Protein AF-A0A9P6IPK2-F1 (afdb_monomer)

pLDDT: mean 82.46, std 15.45, range [42.5, 98.56]

Secondary structure (DSSP, 8-state):
--SS--------PPPHHHHHS----GGG-SGGGHHHHHHHHTT-EETTEEHHHHHHTS-GGG--------EE-S--EETTEE--GGGTEE---STTHHHHHHHHHHH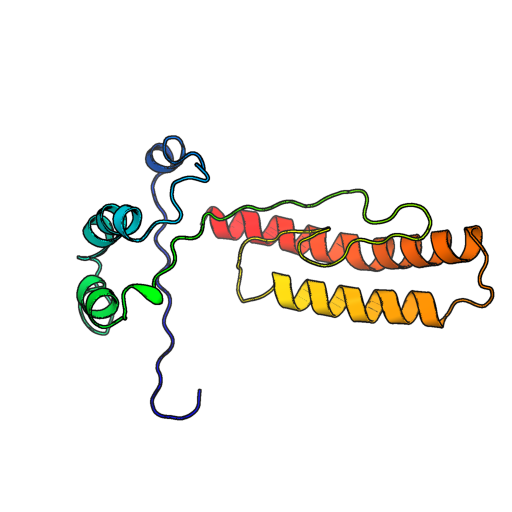HHHHHHHT-SS--HHHHHHHHHHHHHHHHHHHHHHHHHHHHHTT-

Organism: Mortierella alpina (NCBI:txid64518)

Radius of gyration: 20.66 Å; Cα contacts (8 Å, |Δi|>4): 119; chains: 1; bounding box: 38×42×55 Å

Structure (mmCIF, N/CA/C/O backbone):
data_AF-A0A9P6IPK2-F1
#
_entry.id   AF-A0A9P6IPK2-F1
#
loop_
_atom_site.group_PDB
_atom_site.id
_atom_site.type_symbol
_atom_site.label_atom_id
_atom_site.label_alt_id
_atom_s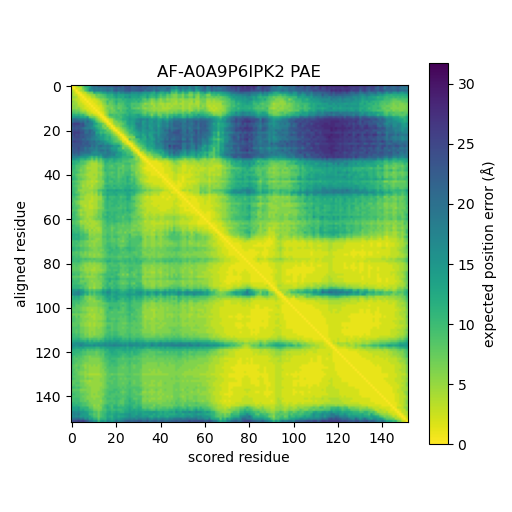ite.label_comp_id
_atom_site.label_asym_id
_atom_site.label_entity_id
_atom_site.label_seq_id
_atom_site.pdbx_PDB_ins_code
_atom_site.Cartn_x
_atom_site.Cartn_y
_atom_site.Cartn_z
_atom_site.occupancy
_atom_site.B_iso_or_equiv
_atom_site.auth_seq_id
_atom_site.auth_comp_id
_atom_site.auth_asym_id
_atom_site.auth_atom_id
_atom_site.pdbx_PDB_model_num
ATOM 1 N N . MET A 1 1 ? 8.069 -19.909 -12.169 1.00 50.75 1 MET A N 1
ATOM 2 C CA . MET A 1 1 ? 7.408 -19.544 -13.444 1.00 50.75 1 MET A CA 1
ATOM 3 C C . MET A 1 1 ? 7.151 -20.801 -14.272 1.00 50.75 1 MET A C 1
ATOM 5 O O . MET A 1 1 ? 8.099 -21.323 -14.843 1.00 50.75 1 MET A O 1
ATOM 9 N N . PRO A 1 2 ? 5.926 -21.349 -14.327 1.00 59.31 2 PRO A N 1
ATOM 10 C CA . PRO A 1 2 ? 5.650 -22.487 -15.200 1.00 59.31 2 PRO A CA 1
ATOM 11 C C . PRO A 1 2 ? 5.438 -22.026 -16.656 1.00 59.31 2 PRO A C 1
ATOM 13 O O . PRO A 1 2 ? 4.850 -20.960 -16.881 1.00 59.31 2 PRO A O 1
ATOM 16 N N . ARG A 1 3 ? 5.841 -22.881 -17.615 1.00 59.31 3 ARG A N 1
ATOM 17 C CA . ARG A 1 3 ? 5.589 -22.800 -19.077 1.00 59.31 3 ARG A CA 1
ATOM 18 C C . ARG A 1 3 ? 6.438 -21.802 -19.886 1.00 59.31 3 ARG A C 1
ATOM 20 O O . ARG A 1 3 ? 5.875 -20.943 -20.548 1.00 59.31 3 ARG A O 1
ATOM 27 N N . ASN A 1 4 ? 7.768 -21.934 -19.876 1.00 75.06 4 ASN A N 1
ATOM 28 C CA . ASN A 1 4 ? 8.665 -21.215 -20.805 1.00 75.06 4 ASN A CA 1
ATOM 29 C C . ASN A 1 4 ? 8.480 -19.677 -20.822 1.00 75.06 4 ASN A C 1
ATOM 31 O O . ASN A 1 4 ? 8.552 -19.041 -21.869 1.00 75.06 4 ASN A O 1
ATOM 35 N N . ARG A 1 5 ? 8.177 -19.081 -19.660 1.00 68.19 5 ARG A N 1
ATOM 36 C CA . ARG A 1 5 ? 7.961 -17.636 -19.496 1.00 68.19 5 ARG A CA 1
ATOM 37 C C . ARG A 1 5 ? 9.135 -17.008 -18.761 1.00 68.19 5 ARG A C 1
ATOM 39 O O . ARG A 1 5 ? 9.503 -17.480 -17.686 1.00 68.19 5 ARG A O 1
ATOM 46 N N . ILE A 1 6 ? 9.660 -15.926 -19.323 1.00 67.56 6 ILE A N 1
ATOM 47 C CA . ILE A 1 6 ? 10.709 -15.094 -18.734 1.00 67.56 6 ILE A CA 1
ATOM 48 C C . ILE A 1 6 ? 10.037 -13.826 -18.201 1.00 67.56 6 ILE A C 1
ATOM 50 O O . ILE A 1 6 ? 9.261 -13.198 -18.916 1.00 67.56 6 ILE A O 1
ATOM 54 N N . CYS A 1 7 ? 10.309 -13.475 -16.945 1.00 71.31 7 CYS A N 1
ATOM 55 C CA . CYS A 1 7 ? 9.981 -12.162 -16.392 1.00 71.31 7 CYS A CA 1
ATOM 56 C C . CYS A 1 7 ? 11.272 -11.345 -16.348 1.00 71.31 7 CYS A C 1
ATOM 58 O O . CYS A 1 7 ? 12.317 -11.877 -15.970 1.00 71.31 7 CYS A O 1
ATOM 60 N N . TRP A 1 8 ? 11.206 -10.086 -16.754 1.00 74.50 8 TRP A N 1
ATOM 61 C CA . TRP A 1 8 ? 12.342 -9.176 -16.773 1.00 74.50 8 TRP A CA 1
ATOM 62 C C . TRP A 1 8 ? 11.871 -7.785 -16.346 1.00 74.50 8 TRP A C 1
ATOM 64 O O . TRP A 1 8 ? 10.697 -7.449 -16.485 1.00 74.50 8 TRP A O 1
ATOM 74 N N . SER A 1 9 ? 12.789 -6.992 -15.803 1.00 78.25 9 SER A N 1
ATOM 75 C CA . SER A 1 9 ? 12.553 -5.602 -15.416 1.00 78.25 9 SER A CA 1
ATOM 76 C C . SER A 1 9 ? 13.768 -4.773 -15.802 1.00 78.25 9 SER A C 1
ATOM 78 O O . SER A 1 9 ? 14.900 -5.204 -15.572 1.00 78.25 9 SER A O 1
ATOM 80 N N . VAL A 1 10 ? 13.538 -3.587 -16.353 1.00 76.06 10 VAL A N 1
ATOM 81 C CA . VAL A 1 10 ? 14.575 -2.588 -16.619 1.00 76.06 10 VAL A CA 1
ATOM 82 C C . VAL A 1 10 ? 14.266 -1.381 -15.740 1.00 76.06 10 VAL A C 1
ATOM 84 O O . VAL A 1 10 ? 13.145 -0.885 -15.767 1.00 76.06 10 VAL A O 1
ATOM 87 N N . ASN A 1 11 ? 15.248 -0.935 -14.959 1.00 76.50 11 ASN A N 1
ATOM 88 C CA . ASN A 1 11 ? 15.159 0.290 -14.169 1.00 76.50 11 ASN A CA 1
ATOM 89 C C . ASN A 1 11 ? 16.134 1.298 -14.779 1.00 76.50 11 ASN A C 1
ATOM 91 O O . ASN A 1 11 ? 17.320 0.992 -14.912 1.00 76.50 11 ASN A O 1
ATOM 95 N N . ILE A 1 12 ? 15.628 2.461 -15.183 1.00 73.44 12 ILE A N 1
ATOM 96 C CA . ILE A 1 12 ? 16.422 3.559 -15.742 1.00 73.44 12 ILE A CA 1
ATOM 97 C C . ILE A 1 12 ? 16.194 4.761 -14.838 1.00 73.44 12 ILE A C 1
ATOM 99 O O . ILE A 1 12 ? 15.053 5.168 -14.635 1.00 73.44 12 ILE 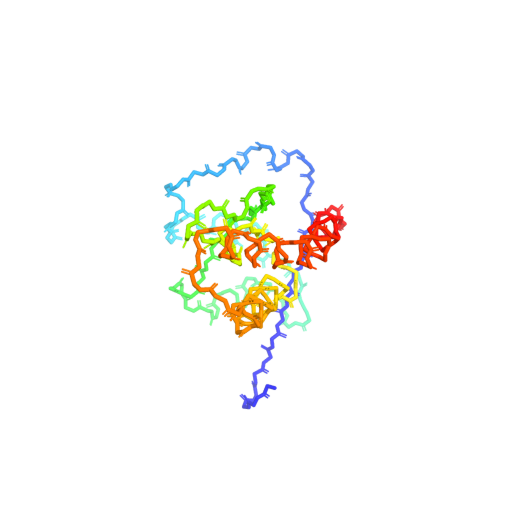A O 1
ATOM 103 N N . GLN A 1 13 ? 17.273 5.313 -14.291 1.00 70.25 13 GLN A N 1
ATOM 104 C CA . GLN A 1 13 ? 17.206 6.558 -13.544 1.00 70.25 13 GLN A CA 1
ATOM 105 C C . GLN A 1 13 ? 17.312 7.726 -14.528 1.00 70.25 13 GLN A C 1
ATOM 107 O O . GLN A 1 13 ? 18.319 7.863 -15.222 1.00 70.25 13 GLN A O 1
ATOM 112 N N . LEU A 1 14 ? 16.259 8.537 -14.604 1.00 64.50 14 LEU A N 1
ATOM 113 C CA . LEU A 1 14 ? 16.257 9.777 -15.380 1.00 64.50 14 LEU A CA 1
ATOM 114 C C . LEU A 1 14 ? 16.918 10.901 -14.567 1.00 64.50 14 LEU A C 1
ATOM 116 O O . LEU A 1 14 ? 16.953 10.860 -13.334 1.00 64.50 14 LEU A O 1
ATOM 120 N N . ASP A 1 15 ? 17.472 11.901 -15.245 1.00 62.56 15 ASP A N 1
ATOM 121 C CA . ASP A 1 15 ? 18.086 13.058 -14.599 1.00 62.56 15 ASP A CA 1
ATOM 122 C C . ASP A 1 15 ? 17.032 13.994 -13.977 1.00 62.56 15 ASP A C 1
ATOM 124 O O . ASP A 1 15 ? 15.897 14.113 -14.435 1.00 62.56 15 ASP A O 1
ATOM 128 N N . ALA A 1 16 ? 17.411 14.687 -12.897 1.00 55.34 16 ALA A N 1
ATOM 129 C CA . ALA A 1 16 ? 16.473 15.445 -12.062 1.00 55.34 16 ALA A CA 1
ATOM 130 C C . ALA A 1 16 ? 15.675 16.522 -12.826 1.00 55.34 16 ALA A C 1
ATOM 132 O O . ALA A 1 16 ? 14.523 16.782 -12.485 1.00 55.34 16 ALA A O 1
ATOM 133 N N . LYS A 1 17 ? 16.259 17.110 -13.881 1.00 52.75 17 LYS A N 1
ATOM 134 C CA . LYS A 1 17 ? 15.606 18.130 -14.718 1.00 52.75 17 LYS A CA 1
ATOM 135 C C . LYS A 1 17 ? 14.427 17.590 -15.522 1.00 52.75 17 LYS A C 1
ATOM 137 O O . LYS A 1 17 ? 13.476 18.326 -15.739 1.00 52.75 17 LYS A O 1
ATOM 142 N N . THR A 1 18 ? 14.473 16.327 -15.931 1.00 52.78 18 THR A N 1
ATOM 143 C CA . THR A 1 18 ? 13.418 15.711 -16.749 1.00 52.78 18 THR A CA 1
ATOM 144 C C . THR A 1 18 ? 12.196 15.343 -15.899 1.00 52.78 18 THR A C 1
ATOM 146 O O . THR A 1 18 ? 11.087 15.263 -16.411 1.00 52.78 18 THR A O 1
ATOM 149 N N . SER A 1 19 ? 12.367 15.203 -14.576 1.00 50.59 19 SER A N 1
ATOM 150 C CA . SER A 1 19 ? 11.286 14.839 -13.645 1.00 50.59 19 SER A CA 1
ATOM 151 C C . SER A 1 19 ? 10.368 15.991 -13.212 1.00 50.59 19 SER A C 1
ATOM 153 O O . SER A 1 19 ? 9.245 15.731 -12.790 1.00 50.59 19 SER A O 1
ATOM 155 N N . GLU A 1 20 ? 10.814 17.253 -13.297 1.00 48.12 20 GLU A N 1
ATOM 156 C CA . GLU A 1 20 ? 10.020 18.411 -12.841 1.00 48.12 20 GLU A CA 1
ATOM 157 C C . GLU A 1 20 ? 8.898 18.792 -13.823 1.00 48.12 20 GLU A C 1
ATOM 159 O O . GLU A 1 20 ? 7.859 19.296 -13.393 1.00 48.12 20 GLU A O 1
ATOM 164 N N . ASP A 1 21 ? 9.074 18.505 -15.117 1.00 48.34 21 ASP A N 1
ATOM 165 C CA . ASP A 1 21 ? 8.116 18.866 -16.171 1.00 48.34 21 ASP A CA 1
ATOM 166 C C . ASP A 1 21 ? 7.025 17.796 -16.406 1.00 48.34 21 ASP A C 1
ATOM 168 O O . ASP A 1 21 ? 5.975 18.097 -16.978 1.00 48.34 21 ASP A O 1
ATOM 172 N N . GLU A 1 22 ? 7.208 16.564 -15.913 1.00 54.44 22 GLU A N 1
ATOM 173 C CA . GLU A 1 22 ? 6.229 15.465 -16.013 1.00 54.44 22 GLU A CA 1
ATOM 174 C C . GLU A 1 22 ? 5.246 15.445 -14.825 1.00 54.44 22 GLU A C 1
ATOM 176 O O . GLU A 1 22 ? 5.067 14.442 -14.130 1.00 54.44 22 GLU A O 1
ATOM 181 N N . ALA A 1 23 ? 4.596 16.578 -14.553 1.00 52.25 23 ALA A N 1
ATOM 182 C CA . ALA A 1 23 ? 3.546 16.634 -13.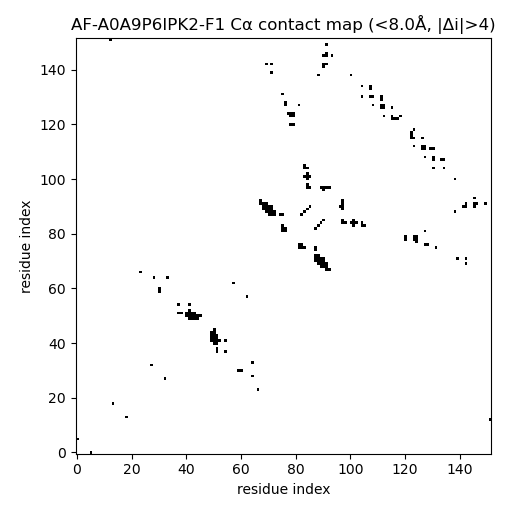539 1.00 52.25 23 ALA A CA 1
ATOM 183 C C . ALA A 1 23 ? 2.340 15.771 -13.956 1.00 52.25 23 ALA A C 1
ATOM 185 O O . ALA A 1 23 ? 1.824 15.908 -15.062 1.00 52.25 23 ALA A O 1
ATOM 186 N N . PHE A 1 24 ? 1.853 14.922 -13.046 1.00 48.47 24 PHE A N 1
ATOM 187 C CA . PHE A 1 24 ? 0.707 14.033 -13.259 1.00 48.47 24 PHE A CA 1
ATOM 188 C C . PHE A 1 24 ? -0.525 14.777 -13.807 1.00 48.47 24 PHE A C 1
ATOM 190 O O . PHE A 1 24 ? -1.078 15.669 -13.152 1.00 48.47 24 PHE A O 1
ATOM 197 N N . ARG A 1 25 ? -1.009 14.371 -14.989 1.00 54.75 25 ARG A N 1
ATOM 198 C CA . ARG A 1 25 ? -2.280 14.840 -15.564 1.00 54.75 25 ARG A CA 1
ATOM 199 C C . ARG A 1 25 ? -3.193 13.642 -15.800 1.00 54.75 25 ARG A C 1
ATOM 201 O O . ARG A 1 25 ? -2.896 12.771 -16.609 1.00 54.75 25 ARG A O 1
ATOM 208 N N . ASN A 1 26 ? -4.354 13.628 -15.139 1.00 49.06 26 ASN A N 1
ATOM 209 C CA . ASN A 1 26 ? -5.373 12.567 -15.252 1.00 49.06 26 ASN A CA 1
ATOM 210 C C . ASN A 1 26 ? -5.784 12.222 -16.702 1.00 49.06 26 ASN A C 1
ATOM 212 O O . ASN A 1 26 ? -6.330 11.151 -16.942 1.00 49.06 26 ASN A O 1
ATOM 216 N N . SER A 1 27 ? -5.538 13.112 -17.666 1.00 50.44 27 SER A N 1
ATOM 217 C CA . SER A 1 27 ? -5.821 12.920 -19.091 1.00 50.44 27 SER A CA 1
ATOM 218 C C . SER A 1 27 ? -4.847 11.989 -19.831 1.00 50.44 27 SER A C 1
ATOM 220 O O . SER A 1 27 ? -5.090 11.701 -20.995 1.00 50.44 27 SER A O 1
ATOM 222 N N . GLU A 1 28 ? -3.762 11.525 -19.204 1.00 52.28 28 GLU A N 1
ATOM 223 C CA . GLU A 1 28 ? -2.685 10.764 -19.871 1.00 52.28 28 GLU A CA 1
ATOM 224 C C . GLU A 1 28 ? -2.826 9.234 -19.777 1.00 52.28 28 GLU A C 1
ATOM 226 O O . GLU A 1 28 ? -1.893 8.487 -20.059 1.00 52.28 28 GLU A O 1
ATOM 231 N N . TRP A 1 29 ? -4.016 8.746 -19.423 1.00 52.00 29 TRP A N 1
ATOM 232 C CA . TRP A 1 29 ? -4.360 7.318 -19.404 1.00 52.00 29 TRP A CA 1
ATOM 233 C C . TRP A 1 29 ? -4.818 6.792 -20.781 1.00 52.00 29 TRP A C 1
ATOM 235 O O . TRP A 1 29 ? -5.712 5.951 -20.858 1.00 52.00 29 TRP A O 1
ATOM 245 N N . THR A 1 30 ? -4.258 7.302 -21.883 1.00 53.94 30 THR A N 1
ATOM 246 C CA . THR A 1 30 ? -4.639 6.889 -23.250 1.00 53.94 30 THR A CA 1
ATOM 247 C C . THR A 1 30 ? -3.509 6.139 -23.961 1.00 53.94 30 THR A C 1
ATOM 249 O O . THR A 1 30 ? -2.337 6.327 -23.643 1.00 53.94 30 THR A O 1
ATOM 252 N N . SER A 1 31 ? -3.840 5.278 -24.927 1.00 56.72 31 SER A N 1
ATOM 253 C CA . SER A 1 31 ? -2.860 4.535 -25.743 1.00 56.72 31 SER A CA 1
ATOM 254 C C . SER A 1 31 ? -1.858 5.461 -26.442 1.00 56.72 31 SER A C 1
ATOM 256 O O . SER A 1 31 ? -0.662 5.176 -26.482 1.00 56.72 31 SER A O 1
ATOM 258 N N . ASP A 1 32 ? -2.333 6.614 -26.916 1.00 58.47 32 ASP A N 1
ATOM 259 C CA . ASP A 1 32 ? -1.568 7.535 -27.763 1.00 58.47 32 ASP A CA 1
ATOM 260 C C . ASP A 1 32 ? -0.454 8.262 -26.986 1.00 58.47 32 ASP A C 1
ATOM 262 O O . ASP A 1 32 ? 0.572 8.641 -27.553 1.00 58.47 32 ASP A O 1
ATOM 266 N N . THR A 1 33 ? -0.607 8.398 -25.665 1.00 64.75 33 THR A N 1
ATOM 267 C CA . THR A 1 33 ? 0.368 9.043 -24.769 1.00 64.75 33 THR A CA 1
ATOM 268 C C . THR A 1 33 ? 1.606 8.189 -24.476 1.00 64.75 33 THR A C 1
ATOM 270 O O . THR A 1 33 ? 2.619 8.724 -24.025 1.00 64.75 33 THR A O 1
ATOM 273 N N . ASN A 1 34 ? 1.582 6.885 -24.773 1.00 71.06 34 ASN A N 1
ATOM 274 C CA . ASN A 1 34 ? 2.717 5.997 -24.499 1.00 71.06 34 ASN A CA 1
ATOM 275 C C . ASN A 1 34 ? 3.795 6.042 -25.593 1.00 71.06 34 ASN A C 1
ATOM 277 O O . ASN A 1 34 ? 4.948 5.704 -25.326 1.00 71.06 34 ASN A O 1
ATOM 281 N N . GLN A 1 35 ? 3.459 6.472 -26.815 1.00 75.75 35 GLN A N 1
ATOM 282 C CA . GLN A 1 35 ? 4.363 6.348 -27.962 1.00 75.75 35 GLN A CA 1
ATOM 283 C C . GLN A 1 35 ? 5.639 7.190 -27.821 1.00 75.75 35 GLN A C 1
ATOM 285 O O . GLN A 1 35 ? 6.711 6.750 -28.235 1.00 75.75 35 GLN A O 1
ATOM 290 N N . ALA A 1 36 ? 5.549 8.382 -27.221 1.00 76.69 36 ALA A N 1
ATOM 291 C CA . ALA A 1 36 ? 6.708 9.249 -26.998 1.00 76.69 36 ALA A CA 1
ATOM 292 C C . ALA A 1 36 ? 7.739 8.588 -26.066 1.00 76.69 36 ALA A C 1
ATOM 294 O O . ALA A 1 36 ? 8.910 8.479 -26.428 1.00 76.69 36 ALA A O 1
ATOM 295 N N . LEU A 1 37 ? 7.275 8.053 -24.931 1.00 76.38 37 LEU A N 1
ATOM 296 C CA . LEU A 1 37 ? 8.105 7.309 -23.983 1.00 76.38 37 LEU A CA 1
ATOM 297 C C . LEU A 1 37 ? 8.676 6.033 -24.616 1.00 76.38 37 LEU A C 1
ATOM 299 O O . LEU A 1 37 ? 9.862 5.746 -24.473 1.00 76.38 37 LEU A O 1
ATOM 303 N N . ILE A 1 38 ? 7.850 5.277 -25.351 1.00 81.06 38 ILE A N 1
ATOM 304 C CA . ILE A 1 38 ? 8.297 4.071 -26.063 1.00 81.06 38 ILE A CA 1
ATOM 305 C C . ILE A 1 38 ? 9.433 4.416 -27.027 1.00 81.06 38 ILE A C 1
ATOM 307 O O . ILE A 1 38 ? 10.434 3.703 -27.055 1.00 81.06 38 ILE A O 1
ATOM 311 N N . ASN A 1 39 ? 9.313 5.507 -27.787 1.00 83.44 39 ASN A N 1
ATOM 312 C CA . ASN A 1 39 ? 10.351 5.940 -28.719 1.00 83.44 39 ASN A CA 1
ATOM 313 C C . ASN A 1 39 ? 11.656 6.286 -27.990 1.00 83.44 39 ASN A C 1
ATOM 315 O O . ASN A 1 39 ? 12.717 5.847 -28.437 1.00 83.44 39 ASN A O 1
ATOM 319 N N . GLU A 1 40 ? 11.577 7.000 -26.865 1.00 82.12 40 GLU A N 1
ATOM 320 C CA . GLU A 1 40 ? 12.732 7.380 -26.042 1.00 82.12 40 GLU A CA 1
ATOM 321 C C . GLU A 1 40 ? 13.513 6.157 -25.541 1.00 82.12 40 GLU A C 1
ATOM 323 O O . GLU A 1 40 ? 14.737 6.093 -25.670 1.00 82.12 40 GLU A O 1
ATOM 328 N N . ILE A 1 41 ? 12.807 5.142 -25.036 1.00 83.50 41 ILE A N 1
ATOM 329 C CA . ILE A 1 41 ? 13.441 3.957 -24.442 1.00 83.50 41 ILE A CA 1
ATOM 330 C C . ILE A 1 41 ? 13.687 2.827 -25.454 1.00 83.50 41 ILE A C 1
ATOM 332 O O . ILE A 1 41 ? 14.378 1.858 -25.136 1.00 83.50 41 ILE A O 1
ATOM 336 N N . SER A 1 42 ? 13.153 2.928 -26.677 1.00 85.81 42 SER A N 1
ATOM 337 C CA . SER A 1 42 ? 13.150 1.850 -27.682 1.00 85.81 42 SER A CA 1
ATOM 338 C C . SER A 1 42 ? 14.540 1.293 -27.994 1.00 85.81 42 SER A C 1
ATOM 340 O O . SER A 1 42 ? 14.696 0.084 -28.162 1.00 85.81 42 SER A O 1
ATOM 342 N N . ALA A 1 43 ? 15.559 2.154 -28.032 1.00 88.06 43 ALA A N 1
ATOM 343 C CA . ALA A 1 43 ? 16.929 1.783 -28.373 1.00 88.06 43 ALA A CA 1
ATOM 344 C C . ALA A 1 43 ? 17.705 1.131 -27.212 1.00 88.06 43 ALA A C 1
ATOM 346 O O . ALA A 1 43 ? 18.815 0.626 -27.430 1.00 88.06 43 ALA A O 1
ATOM 347 N N . PHE A 1 44 ? 17.144 1.125 -25.995 1.00 86.31 44 PHE A N 1
ATOM 348 C CA . PHE A 1 44 ? 17.794 0.583 -24.804 1.00 86.31 44 PHE A CA 1
ATOM 349 C C . PHE A 1 44 ? 18.129 -0.902 -24.990 1.00 86.31 44 PHE A C 1
ATOM 351 O O . PHE A 1 44 ? 17.279 -1.703 -25.381 1.00 86.31 44 PHE A O 1
ATOM 358 N N . LYS A 1 45 ? 19.382 -1.286 -24.727 1.00 87.75 45 LYS A N 1
ATOM 359 C CA . LYS A 1 45 ? 19.861 -2.656 -24.953 1.00 87.75 45 LYS A CA 1
ATOM 360 C C . LYS A 1 45 ? 19.566 -3.552 -23.756 1.00 87.75 45 LYS A C 1
ATOM 362 O O . LYS A 1 45 ? 19.875 -3.227 -22.617 1.00 87.75 45 LYS A O 1
ATOM 367 N N . THR A 1 46 ? 19.018 -4.723 -24.044 1.00 83.69 46 THR A N 1
ATOM 368 C CA . THR A 1 46 ? 18.726 -5.801 -23.097 1.00 83.69 46 THR A CA 1
ATOM 369 C C . THR A 1 46 ? 19.495 -7.064 -23.510 1.00 83.69 46 THR A C 1
ATOM 371 O O . THR A 1 46 ? 19.941 -7.162 -24.658 1.00 83.69 46 THR A O 1
ATOM 374 N N . PRO A 1 47 ? 19.614 -8.085 -22.640 1.00 83.06 47 PRO A N 1
ATOM 375 C CA . PRO A 1 47 ? 20.207 -9.373 -23.019 1.00 83.06 47 PRO A CA 1
ATOM 376 C C . PRO A 1 47 ? 19.521 -10.086 -24.201 1.00 83.06 47 PRO A C 1
ATOM 378 O O . PRO A 1 47 ? 20.089 -11.029 -24.746 1.00 83.06 47 PRO A O 1
ATOM 381 N N . TYR A 1 48 ? 18.319 -9.654 -24.603 1.00 79.88 48 TYR A N 1
ATOM 382 C CA . TYR A 1 48 ? 17.503 -10.287 -25.645 1.00 79.88 48 TYR A CA 1
ATOM 383 C C . TYR A 1 48 ? 17.319 -9.421 -26.907 1.00 79.88 48 TYR A C 1
ATOM 385 O O . TYR A 1 48 ? 16.522 -9.771 -27.778 1.00 79.88 48 TYR A O 1
ATOM 393 N N . GLY A 1 49 ? 18.041 -8.301 -27.025 1.00 85.12 49 GLY A N 1
ATOM 394 C CA . GLY A 1 49 ? 17.890 -7.332 -28.116 1.00 85.12 49 GLY A CA 1
ATOM 395 C C . GLY A 1 49 ? 17.637 -5.922 -27.591 1.00 85.12 49 GLY A C 1
ATOM 396 O O . GLY A 1 49 ? 18.054 -5.591 -26.485 1.00 85.12 49 GLY A O 1
ATOM 397 N N . ASP A 1 50 ? 16.972 -5.074 -28.369 1.00 88.44 50 ASP A N 1
ATOM 398 C CA . ASP A 1 50 ? 16.519 -3.771 -27.876 1.00 88.44 50 ASP A CA 1
ATOM 399 C C . ASP A 1 50 ? 15.152 -3.857 -27.177 1.00 88.44 50 ASP A C 1
ATOM 401 O O . ASP A 1 50 ? 14.383 -4.806 -27.352 1.00 88.44 50 ASP A O 1
ATOM 405 N N . LEU A 1 51 ? 14.883 -2.876 -26.320 1.00 86.44 51 LEU A N 1
ATOM 406 C CA . LEU A 1 51 ? 13.650 -2.778 -25.551 1.00 86.44 51 LEU A CA 1
ATOM 407 C C . LEU A 1 51 ? 12.434 -2.561 -26.467 1.00 86.44 51 LEU A C 1
ATOM 409 O O . LEU A 1 51 ? 11.372 -3.129 -26.217 1.00 86.44 51 LEU A O 1
ATOM 413 N N . GLY A 1 52 ? 12.606 -1.828 -27.571 1.00 88.19 52 GLY A N 1
ATOM 414 C CA . GLY A 1 52 ? 11.572 -1.615 -28.587 1.00 88.19 52 GLY A CA 1
ATOM 415 C C . GLY A 1 52 ? 11.058 -2.917 -29.211 1.00 88.19 52 GLY A C 1
ATOM 416 O O . GLY A 1 52 ? 9.853 -3.071 -29.424 1.00 88.19 52 GLY A O 1
ATOM 417 N N . ARG A 1 53 ? 11.927 -3.909 -29.430 1.00 87.19 53 ARG A N 1
ATOM 418 C CA . ARG A 1 53 ? 11.520 -5.247 -29.885 1.00 87.19 53 ARG A CA 1
ATOM 419 C C . ARG A 1 53 ? 10.650 -5.980 -28.861 1.00 87.19 53 ARG A C 1
ATOM 421 O O . ARG A 1 53 ? 9.742 -6.705 -29.253 1.00 87.19 53 ARG A O 1
ATOM 428 N N . LEU A 1 54 ? 10.917 -5.818 -27.565 1.00 85.00 54 LEU A N 1
ATOM 429 C CA . LEU A 1 54 ? 10.094 -6.428 -26.512 1.00 85.00 54 LEU A CA 1
ATOM 430 C C . LEU A 1 54 ? 8.727 -5.739 -26.410 1.00 85.00 54 LEU A C 1
ATOM 432 O O . LEU A 1 54 ? 7.706 -6.414 -26.278 1.00 85.00 54 LEU A O 1
ATOM 436 N N . ILE A 1 55 ? 8.710 -4.411 -26.530 1.00 86.19 55 ILE A N 1
ATOM 437 C CA . ILE A 1 55 ? 7.486 -3.603 -26.519 1.00 86.19 55 ILE A CA 1
ATOM 438 C C . ILE A 1 55 ? 6.606 -3.937 -27.731 1.00 86.19 55 ILE A C 1
ATOM 440 O O . ILE A 1 55 ? 5.443 -4.262 -27.548 1.00 86.19 55 ILE A O 1
ATOM 444 N N . SER A 1 56 ? 7.161 -3.955 -28.948 1.00 86.69 56 SER A N 1
ATOM 445 C CA . SER A 1 56 ? 6.412 -4.273 -30.183 1.00 86.69 56 SER A CA 1
ATOM 446 C C . SER A 1 56 ? 5.874 -5.706 -30.252 1.00 86.69 56 SER A C 1
ATOM 448 O O . SER A 1 56 ? 4.975 -5.984 -31.039 1.00 86.69 56 SER A O 1
ATOM 450 N N . ALA A 1 57 ? 6.405 -6.621 -29.437 1.00 86.94 57 ALA A N 1
ATOM 451 C CA . ALA A 1 57 ? 5.881 -7.978 -29.288 1.00 86.94 57 ALA A CA 1
ATOM 452 C C . ALA A 1 57 ? 4.759 -8.089 -28.234 1.00 86.94 57 ALA A C 1
ATOM 454 O O . ALA A 1 57 ? 4.249 -9.188 -28.007 1.00 86.94 57 ALA A O 1
ATOM 455 N N . THR A 1 58 ? 4.410 -6.989 -27.562 1.00 84.31 58 THR A N 1
ATOM 456 C CA . THR A 1 58 ? 3.361 -6.917 -26.540 1.00 84.31 58 THR A CA 1
ATOM 457 C C . THR A 1 58 ? 2.140 -6.212 -27.123 1.00 84.31 58 THR A C 1
ATOM 459 O O . THR A 1 58 ? 2.277 -5.137 -27.697 1.00 84.31 58 THR A O 1
ATOM 462 N N . ASP A 1 59 ? 0.953 -6.804 -26.969 1.00 84.00 59 ASP A N 1
ATOM 463 C CA . ASP A 1 59 ? -0.302 -6.173 -27.392 1.00 84.00 59 ASP A CA 1
ATOM 464 C C . ASP A 1 59 ? -0.462 -4.798 -26.707 1.00 84.00 59 ASP A C 1
ATOM 466 O O . ASP A 1 59 ? -0.220 -4.670 -25.503 1.00 84.00 59 ASP A O 1
ATOM 470 N N . GLU A 1 60 ? -0.848 -3.763 -27.461 1.00 79.50 60 GLU A N 1
ATOM 471 C CA . GLU A 1 60 ? -0.904 -2.375 -26.966 1.00 79.50 60 GLU A CA 1
ATOM 472 C C . GLU A 1 60 ? -1.833 -2.210 -25.753 1.00 79.50 60 GLU A C 1
ATOM 474 O O . GLU A 1 60 ? -1.537 -1.438 -24.841 1.00 79.50 60 GLU A O 1
ATOM 479 N N . ASP A 1 61 ? -2.912 -2.995 -25.685 1.00 81.56 61 ASP A N 1
ATOM 480 C CA . ASP A 1 61 ? -3.869 -3.027 -24.571 1.00 81.56 61 ASP A CA 1
ATOM 481 C C . ASP A 1 61 ? -3.271 -3.576 -23.261 1.00 81.56 61 ASP A C 1
ATOM 483 O O . ASP A 1 61 ? -3.887 -3.473 -22.197 1.00 81.56 61 ASP A O 1
ATOM 487 N N . ARG A 1 62 ? -2.058 -4.139 -23.314 1.00 81.75 62 ARG A N 1
ATOM 488 C CA . ARG A 1 62 ? -1.314 -4.666 -22.158 1.00 81.75 62 ARG A CA 1
ATOM 489 C C . ARG A 1 62 ? -0.167 -3.767 -21.715 1.00 81.75 62 ARG A C 1
ATOM 491 O O . ARG A 1 62 ? 0.564 -4.136 -20.793 1.00 81.75 62 ARG A O 1
ATOM 498 N N . ILE A 1 63 ? 0.001 -2.606 -22.343 1.00 80.50 63 ILE A N 1
ATOM 499 C CA . ILE A 1 63 ? 1.029 -1.630 -21.987 1.00 80.50 63 ILE A CA 1
ATOM 500 C C . ILE A 1 63 ? 0.373 -0.509 -21.183 1.00 80.50 63 ILE A C 1
ATOM 502 O O . ILE A 1 63 ? -0.426 0.267 -21.699 1.00 80.50 63 ILE A O 1
ATOM 506 N N . SER A 1 64 ? 0.744 -0.399 -19.907 1.00 78.56 64 SER A N 1
ATOM 507 C CA . SER A 1 64 ? 0.281 0.677 -19.030 1.00 78.56 64 SER A CA 1
ATOM 508 C C . SER A 1 64 ? 1.449 1.563 -18.630 1.00 78.56 64 SER A C 1
ATOM 510 O O . SER A 1 64 ? 2.444 1.077 -18.090 1.00 78.56 64 SER A O 1
ATOM 512 N N . ARG A 1 65 ? 1.292 2.875 -18.813 1.00 77.25 65 ARG A N 1
ATOM 513 C CA . ARG A 1 65 ? 2.109 3.873 -18.122 1.00 77.25 65 ARG A CA 1
ATOM 514 C C . ARG A 1 65 ? 1.473 4.137 -16.763 1.00 77.25 65 ARG A C 1
ATOM 516 O O . ARG A 1 65 ? 0.265 4.334 -16.676 1.00 77.25 65 ARG A O 1
ATOM 523 N N . VAL A 1 66 ? 2.272 4.087 -15.702 1.00 75.06 66 VAL A N 1
ATOM 524 C CA . VAL A 1 66 ? 1.806 4.327 -14.333 1.00 75.06 66 VAL A CA 1
ATOM 525 C C . VAL A 1 66 ? 2.739 5.331 -13.684 1.00 75.06 66 VAL A C 1
ATOM 527 O O . VAL A 1 66 ? 3.942 5.093 -13.591 1.00 75.06 66 VAL A O 1
ATOM 530 N N . TYR A 1 67 ? 2.175 6.442 -13.224 1.00 75.06 67 TYR A N 1
ATOM 531 C CA . TYR A 1 67 ? 2.899 7.400 -12.405 1.00 75.06 67 TYR A CA 1
ATOM 532 C C . TYR A 1 67 ? 3.048 6.850 -10.992 1.00 75.06 67 TYR A C 1
ATOM 534 O O . TYR A 1 67 ? 2.083 6.384 -10.380 1.00 75.06 67 TYR A O 1
ATOM 542 N N . LEU A 1 68 ? 4.279 6.873 -10.492 1.00 76.62 68 LEU A N 1
ATOM 543 C CA . LEU A 1 68 ? 4.571 6.393 -9.155 1.00 76.62 68 LEU A CA 1
ATOM 544 C C . LEU A 1 68 ? 4.258 7.493 -8.144 1.00 76.62 68 LEU A C 1
ATOM 546 O O . LEU A 1 68 ? 4.846 8.568 -8.175 1.00 76.62 68 LEU A O 1
ATOM 550 N N . GLU A 1 69 ? 3.343 7.195 -7.231 1.00 80.75 69 GLU A N 1
ATOM 551 C CA . GLU A 1 69 ? 2.990 8.062 -6.113 1.00 80.75 69 GLU A CA 1
ATOM 552 C C . GLU A 1 69 ? 3.171 7.294 -4.812 1.00 80.75 69 GLU A C 1
ATOM 554 O O . GLU A 1 69 ? 2.820 6.113 -4.732 1.00 80.75 69 GLU A O 1
ATOM 559 N N . ASP A 1 70 ? 3.648 7.985 -3.783 1.00 87.44 70 ASP A N 1
ATOM 560 C CA . ASP A 1 70 ? 3.721 7.460 -2.432 1.00 87.44 70 ASP A CA 1
ATOM 561 C C . ASP A 1 70 ? 2.982 8.366 -1.442 1.00 87.44 70 ASP A C 1
ATOM 563 O O . ASP A 1 70 ? 2.834 9.577 -1.628 1.00 87.44 70 ASP A O 1
ATOM 567 N N . LYS A 1 71 ? 2.431 7.758 -0.392 1.00 92.12 71 LYS A N 1
ATOM 568 C CA . LYS A 1 71 ? 1.781 8.487 0.693 1.00 92.12 71 LYS A CA 1
ATOM 569 C C . LYS A 1 71 ? 1.681 7.618 1.931 1.00 92.12 71 LYS A C 1
ATOM 571 O O . LYS A 1 71 ? 1.121 6.533 1.880 1.00 92.12 71 LYS A O 1
ATOM 576 N N . LEU A 1 72 ? 2.125 8.148 3.064 1.00 94.88 72 LEU A N 1
ATOM 577 C CA . LEU A 1 72 ? 1.871 7.574 4.380 1.00 94.88 72 LEU A CA 1
ATOM 578 C C . LEU A 1 72 ? 0.998 8.539 5.185 1.00 94.88 72 LEU A C 1
ATOM 580 O O . LEU A 1 72 ? 1.369 9.702 5.363 1.00 94.88 72 LEU A O 1
ATOM 584 N N . PHE A 1 73 ? -0.169 8.078 5.633 1.00 96.38 73 PHE A N 1
ATOM 585 C CA . PHE A 1 73 ? -1.049 8.851 6.509 1.00 96.38 73 PHE A CA 1
ATOM 586 C C . PHE A 1 73 ? -0.741 8.556 7.973 1.00 96.38 73 PHE A C 1
ATOM 588 O O . PHE A 1 73 ? -0.455 7.420 8.324 1.00 96.38 73 PHE A O 1
ATOM 595 N N . GLU A 1 74 ? -0.855 9.556 8.844 1.00 95.94 74 GLU A N 1
ATOM 596 C CA . GLU A 1 74 ? -0.659 9.374 10.289 1.00 95.94 74 GLU A CA 1
ATOM 597 C C . GLU A 1 74 ? -1.917 8.870 11.001 1.00 95.94 74 GLU A C 1
ATOM 599 O O . GLU A 1 74 ? -1.821 8.289 12.077 1.00 95.94 74 GLU A O 1
ATOM 604 N N . THR A 1 75 ? -3.101 9.063 10.416 1.00 96.75 75 THR A N 1
ATOM 605 C CA . THR A 1 75 ? -4.386 8.653 10.998 1.00 96.75 75 THR A CA 1
ATOM 606 C C . THR A 1 75 ? -4.980 7.527 10.171 1.00 96.75 75 THR A C 1
ATOM 608 O O . THR A 1 75 ? -5.271 7.719 8.995 1.00 96.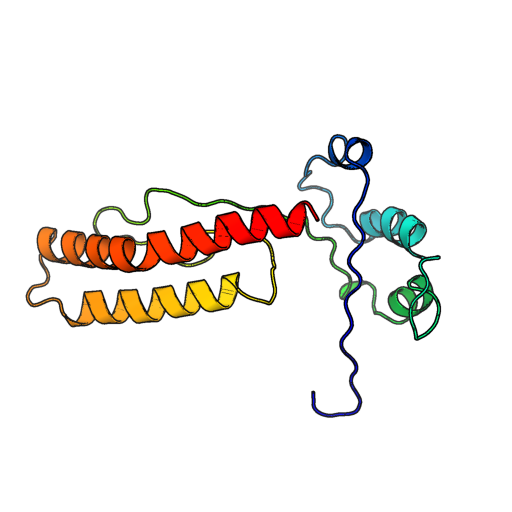75 75 THR A O 1
ATOM 611 N N . TRP A 1 76 ? -5.134 6.346 10.774 1.00 98.19 76 TRP A N 1
ATOM 612 C CA . TRP A 1 76 ? -5.592 5.135 10.074 1.00 98.19 76 TRP A CA 1
ATOM 613 C C . TRP A 1 76 ? -7.001 4.714 10.466 1.00 98.19 76 TRP A C 1
ATOM 615 O O . TRP A 1 76 ? -7.583 3.847 9.829 1.00 98.19 76 TRP A O 1
ATOM 625 N N . HIS A 1 77 ? -7.569 5.303 11.511 1.00 98.19 77 HIS A N 1
ATOM 626 C CA . HIS A 1 77 ? -8.897 4.944 11.977 1.00 98.19 77 HIS A CA 1
ATOM 627 C C . HIS A 1 77 ? -9.625 6.148 12.555 1.00 98.19 77 HIS A C 1
ATOM 629 O O . HIS A 1 77 ? -9.019 7.148 12.947 1.00 98.19 77 HIS A O 1
ATOM 635 N N . HIS A 1 78 ? -10.947 6.047 12.561 1.00 96.81 78 HIS A N 1
ATOM 636 C CA . HIS A 1 78 ? -11.835 6.988 13.218 1.00 96.81 78 HIS A CA 1
ATOM 637 C C . HIS A 1 78 ? -13.142 6.276 13.573 1.00 96.81 78 HIS A C 1
ATOM 639 O O . HIS A 1 78 ? -13.809 5.711 12.701 1.00 96.81 78 HIS A O 1
ATOM 645 N N . ASN A 1 79 ? -13.533 6.323 14.849 1.00 93.75 79 ASN A N 1
ATOM 646 C CA . ASN A 1 79 ? -14.679 5.590 15.387 1.00 93.75 79 ASN A CA 1
ATOM 647 C C . ASN A 1 79 ? -14.615 4.092 15.038 1.00 93.75 79 ASN A C 1
ATOM 649 O O . ASN A 1 79 ? -13.787 3.359 15.563 1.00 93.75 79 ASN A O 1
ATOM 653 N N . ARG A 1 80 ? -15.499 3.627 14.150 1.00 94.75 80 ARG A N 1
ATOM 654 C CA . ARG A 1 80 ? -15.615 2.220 13.735 1.00 94.75 80 ARG A CA 1
ATOM 655 C C . ARG A 1 80 ? -15.112 1.983 12.308 1.00 94.75 80 ARG A C 1
ATOM 657 O O . ARG A 1 80 ? -15.436 0.960 11.712 1.00 94.75 80 ARG A O 1
ATOM 664 N N . THR A 1 81 ? -14.360 2.934 11.762 1.00 97.25 81 THR A N 1
ATOM 665 C CA . THR A 1 81 ? -13.788 2.876 10.417 1.00 97.25 81 THR A CA 1
ATOM 666 C C . THR A 1 81 ? -12.274 2.794 10.517 1.00 97.25 81 THR A C 1
ATOM 668 O O . THR A 1 81 ? -11.664 3.559 11.261 1.00 97.25 81 THR A O 1
ATOM 671 N N . VAL A 1 82 ? -11.671 1.900 9.736 1.00 98.12 82 VAL A N 1
ATOM 672 C CA . VAL A 1 82 ? -10.220 1.713 9.643 1.00 98.12 82 VAL A CA 1
ATOM 673 C C . VAL A 1 82 ? -9.794 1.631 8.179 1.00 98.12 82 VAL A C 1
ATOM 675 O O . VAL A 1 82 ? -10.517 1.088 7.344 1.00 98.12 82 VAL A O 1
ATOM 678 N N . LEU A 1 83 ? -8.633 2.201 7.878 1.00 98.44 83 LEU A N 1
ATOM 679 C CA . LEU A 1 83 ? -7.961 2.173 6.588 1.00 98.44 83 LEU A CA 1
ATOM 680 C C . LEU A 1 83 ? -6.783 1.198 6.668 1.00 98.44 83 LEU A C 1
ATOM 682 O O . LEU A 1 83 ? -6.029 1.213 7.640 1.00 98.44 83 LEU A O 1
ATOM 686 N N . ILE A 1 84 ? -6.625 0.373 5.635 1.00 98.25 84 ILE A N 1
ATOM 687 C CA . ILE A 1 84 ? -5.523 -0.586 5.483 1.00 98.25 84 ILE A CA 1
ATOM 688 C C . ILE A 1 84 ? -5.000 -0.561 4.041 1.00 98.25 84 ILE A C 1
ATOM 690 O O . ILE A 1 84 ? -5.702 -0.098 3.135 1.00 98.25 84 ILE A O 1
ATOM 694 N N . GLY A 1 85 ? -3.789 -1.073 3.819 1.00 96.69 85 GLY A N 1
ATOM 695 C CA . GLY A 1 85 ? -3.137 -1.076 2.508 1.00 96.69 85 GLY A CA 1
ATOM 696 C C . GLY A 1 85 ? -2.961 0.333 1.936 1.00 96.69 85 GLY A C 1
ATOM 697 O O . GLY A 1 85 ? -2.800 1.299 2.680 1.00 96.69 85 GLY A O 1
ATOM 698 N N . ASP A 1 86 ? -3.079 0.462 0.614 1.00 93.88 86 ASP A N 1
ATOM 699 C CA . ASP A 1 86 ? -2.876 1.724 -0.115 1.00 93.88 86 ASP A CA 1
ATOM 700 C C . ASP A 1 86 ? -3.759 2.889 0.374 1.00 93.88 86 ASP A C 1
ATOM 702 O O . ASP A 1 86 ? -3.405 4.051 0.178 1.00 93.88 86 ASP A O 1
ATOM 706 N N . ALA A 1 87 ? -4.887 2.611 1.042 1.00 95.94 87 ALA A N 1
ATOM 707 C CA . ALA A 1 87 ? -5.740 3.644 1.633 1.00 95.94 87 ALA A CA 1
ATOM 708 C C . ALA A 1 87 ? -5.101 4.336 2.856 1.00 95.94 87 ALA A C 1
ATOM 710 O O . ALA A 1 87 ? -5.441 5.477 3.160 1.00 95.94 87 ALA A O 1
ATOM 711 N N . ALA A 1 88 ? -4.188 3.658 3.554 1.00 96.31 88 ALA A N 1
ATOM 712 C CA . ALA A 1 88 ? -3.457 4.177 4.712 1.00 96.31 88 ALA A CA 1
ATOM 713 C C . ALA A 1 88 ? -1.972 4.441 4.397 1.00 96.31 88 ALA A C 1
ATOM 715 O O . ALA A 1 88 ? -1.360 5.360 4.954 1.00 96.31 88 ALA A O 1
ATOM 716 N N . HIS A 1 89 ? -1.393 3.646 3.497 1.00 94.31 89 HIS A N 1
ATOM 717 C CA . HIS A 1 89 ? 0.016 3.694 3.124 1.00 94.31 89 HIS A CA 1
ATOM 718 C C . HIS A 1 89 ? 0.245 3.218 1.686 1.00 94.31 89 HIS A C 1
ATOM 720 O O . HIS A 1 89 ? 0.458 2.046 1.402 1.00 94.31 89 HIS A O 1
ATOM 726 N N . LYS A 1 90 ? 0.261 4.162 0.749 1.00 91.56 90 LYS A N 1
ATOM 727 C CA . LYS A 1 90 ? 0.676 3.910 -0.630 1.00 91.56 90 LYS A CA 1
ATOM 728 C C . LYS A 1 90 ? 2.204 3.917 -0.696 1.00 91.56 90 LYS A C 1
ATOM 730 O O . LYS A 1 90 ? 2.835 4.946 -0.448 1.00 91.56 90 LYS A O 1
ATOM 735 N N . LEU A 1 91 ? 2.800 2.767 -0.997 1.00 88.50 91 LEU A N 1
ATOM 736 C CA . LEU A 1 91 ? 4.251 2.606 -1.128 1.00 88.50 91 LEU A CA 1
ATOM 737 C C . LEU A 1 91 ? 4.651 2.578 -2.606 1.00 88.50 91 LEU A C 1
ATOM 739 O O . LEU A 1 91 ? 3.914 2.043 -3.435 1.00 88.50 91 LEU A O 1
ATOM 743 N N . LEU A 1 92 ? 5.853 3.068 -2.933 1.00 84.44 92 LEU A N 1
ATOM 744 C CA . LEU A 1 92 ? 6.412 2.856 -4.270 1.00 84.44 92 LEU A CA 1
ATOM 745 C C . LEU A 1 92 ? 6.530 1.344 -4.542 1.00 84.44 92 LEU A C 1
ATOM 747 O O . LEU A 1 92 ? 6.870 0.593 -3.618 1.00 84.44 92 LEU A O 1
ATOM 751 N N . PRO A 1 93 ? 6.262 0.876 -5.777 1.00 70.75 93 PRO A N 1
ATOM 752 C CA . PRO A 1 93 ? 6.237 -0.542 -6.123 1.00 70.75 93 PRO A CA 1
ATOM 753 C C . PRO A 1 93 ? 7.643 -1.159 -6.078 1.00 70.75 93 PRO A C 1
ATOM 755 O O . PRO A 1 93 ? 8.293 -1.402 -7.088 1.00 70.75 93 PRO A O 1
ATOM 758 N N . SER A 1 94 ? 8.109 -1.447 -4.868 1.00 70.31 94 SER A N 1
ATOM 759 C CA . SER A 1 94 ? 9.349 -2.157 -4.582 1.00 70.31 94 SER A CA 1
ATOM 760 C C . SER A 1 94 ? 9.006 -3.606 -4.267 1.00 70.31 94 SER A C 1
ATOM 762 O O . SER A 1 94 ? 8.402 -3.879 -3.232 1.00 70.31 94 SER A O 1
ATOM 764 N N . ALA A 1 95 ? 9.333 -4.531 -5.174 1.00 70.94 95 ALA A N 1
ATOM 765 C CA . ALA A 1 95 ? 9.233 -5.984 -4.971 1.00 70.94 95 ALA A CA 1
ATOM 766 C C . ALA A 1 95 ? 7.887 -6.503 -4.400 1.00 70.94 95 ALA A C 1
ATOM 768 O O . ALA A 1 95 ? 7.855 -7.515 -3.705 1.00 70.94 95 ALA A O 1
ATOM 769 N N . GLY A 1 96 ? 6.768 -5.822 -4.676 1.00 80.00 96 GLY A N 1
ATOM 770 C CA . GLY A 1 96 ? 5.442 -6.214 -4.179 1.00 80.00 96 GLY A CA 1
ATOM 771 C C . GLY A 1 96 ? 5.171 -5.883 -2.704 1.00 80.00 96 GLY A C 1
ATOM 772 O O . GLY A 1 96 ? 4.185 -6.367 -2.148 1.00 80.00 96 GLY A O 1
ATOM 773 N N . GLN A 1 97 ? 5.996 -5.046 -2.068 1.00 85.19 97 GLN A N 1
ATOM 774 C CA . GLN A 1 97 ? 5.875 -4.746 -0.638 1.00 85.19 97 GLN A CA 1
ATOM 775 C C . GLN A 1 97 ? 4.547 -4.082 -0.259 1.00 85.19 97 GLN A C 1
ATOM 777 O O . GLN A 1 97 ? 4.056 -4.336 0.835 1.00 85.19 97 GLN A O 1
ATOM 782 N N . GLY A 1 98 ? 3.915 -3.298 -1.140 1.00 89.88 98 GLY A N 1
ATOM 783 C CA . GLY A 1 98 ? 2.573 -2.753 -0.879 1.00 89.88 98 GLY A CA 1
ATOM 784 C C . GLY A 1 98 ? 1.540 -3.854 -0.603 1.00 89.88 98 GLY A C 1
ATOM 785 O O . GLY A 1 98 ? 0.866 -3.840 0.425 1.00 89.88 98 GLY A O 1
ATOM 786 N N . ALA A 1 99 ? 1.505 -4.888 -1.450 1.00 91.38 99 ALA A N 1
ATOM 787 C CA . ALA A 1 99 ? 0.601 -6.026 -1.275 1.00 91.38 99 ALA A CA 1
ATOM 788 C C . ALA A 1 99 ? 0.915 -6.824 0.000 1.00 91.38 99 ALA A C 1
ATOM 790 O O . ALA A 1 99 ? 0.004 -7.184 0.745 1.00 91.38 99 ALA A O 1
ATOM 791 N N . VAL A 1 100 ? 2.201 -7.058 0.286 1.00 93.69 100 VAL A N 1
ATOM 792 C CA . VAL A 1 100 ? 2.628 -7.742 1.518 1.00 93.69 100 VAL A CA 1
ATOM 793 C C . VAL A 1 100 ? 2.175 -6.968 2.759 1.00 93.69 100 VAL A C 1
ATOM 795 O O . VAL A 1 100 ? 1.657 -7.575 3.695 1.00 93.69 100 VAL A O 1
ATOM 798 N N . ASN A 1 101 ? 2.304 -5.639 2.763 1.00 95.06 101 ASN A N 1
ATOM 799 C CA . ASN A 1 101 ? 1.837 -4.813 3.875 1.00 95.06 101 ASN A CA 1
ATOM 800 C C . ASN A 1 101 ? 0.327 -4.844 4.039 1.00 95.06 101 ASN A C 1
ATOM 802 O O . ASN A 1 101 ? -0.138 -5.023 5.157 1.00 95.06 101 ASN A O 1
ATOM 806 N N . ALA A 1 102 ? -0.432 -4.725 2.950 1.00 96.44 102 ALA A N 1
ATOM 807 C CA . ALA A 1 102 ? -1.887 -4.811 3.009 1.00 96.44 102 ALA A CA 1
ATOM 808 C C . ALA A 1 102 ? -2.352 -6.160 3.593 1.00 96.44 102 ALA A C 1
ATOM 810 O O . ALA A 1 102 ? -3.279 -6.211 4.401 1.00 96.44 102 ALA A O 1
ATOM 811 N N . MET A 1 103 ? -1.673 -7.258 3.241 1.00 97.88 103 MET A N 1
ATOM 812 C CA . MET A 1 103 ? -1.947 -8.574 3.826 1.00 97.88 103 MET A CA 1
ATOM 813 C C . MET A 1 103 ? -1.599 -8.634 5.319 1.00 97.88 103 MET A C 1
ATOM 815 O O . MET A 1 103 ? -2.380 -9.172 6.104 1.00 97.88 103 MET A O 1
ATOM 819 N N . GLN A 1 104 ? -0.452 -8.081 5.725 1.00 97.81 104 GLN A N 1
ATOM 820 C CA . GLN A 1 104 ? -0.075 -7.994 7.140 1.00 97.81 104 GLN A CA 1
ATOM 821 C C . GLN A 1 104 ? -1.066 -7.147 7.939 1.00 97.81 104 GLN A C 1
ATOM 823 O O . GLN A 1 104 ? -1.414 -7.525 9.057 1.00 97.81 104 GLN A O 1
ATOM 828 N N . ASP A 1 105 ? -1.551 -6.045 7.364 1.00 98.44 105 ASP A N 1
ATOM 829 C CA . ASP A 1 105 ? -2.569 -5.218 7.997 1.00 98.44 105 ASP A CA 1
ATOM 830 C C . ASP A 1 105 ? -3.836 -6.023 8.262 1.00 98.44 105 ASP A C 1
ATOM 832 O O . ASP A 1 105 ? -4.346 -6.005 9.376 1.00 98.44 105 ASP A O 1
ATOM 836 N N . ALA A 1 106 ? -4.326 -6.753 7.255 1.00 98.56 106 ALA A N 1
ATOM 837 C CA . ALA A 1 106 ? -5.550 -7.535 7.375 1.00 98.56 106 ALA A CA 1
ATOM 838 C C . ALA A 1 106 ? -5.446 -8.596 8.481 1.00 98.56 106 ALA A C 1
ATOM 840 O O . ALA A 1 106 ? -6.383 -8.760 9.261 1.00 98.56 106 ALA A O 1
ATOM 841 N N . VAL A 1 107 ? -4.303 -9.285 8.579 1.00 98.56 107 VAL A N 1
ATOM 842 C CA . VAL A 1 107 ? -4.064 -10.298 9.620 1.00 98.56 107 VAL A CA 1
ATOM 843 C C . VAL A 1 107 ? -4.000 -9.664 11.009 1.00 98.56 107 VAL A C 1
ATOM 845 O O . VAL A 1 107 ? -4.660 -10.143 11.927 1.00 98.56 107 VAL A O 1
ATOM 848 N N . ILE A 1 108 ? -3.232 -8.585 11.176 1.00 98.50 108 ILE A N 1
ATOM 849 C CA . ILE A 1 108 ? -3.059 -7.947 12.489 1.00 98.50 108 ILE A CA 1
ATOM 850 C C . ILE A 1 108 ? -4.363 -7.282 12.938 1.00 98.50 108 ILE A C 1
ATOM 852 O O . ILE A 1 108 ? -4.769 -7.462 14.082 1.00 98.50 108 ILE A O 1
ATOM 856 N N . LEU A 1 109 ? -5.080 -6.613 12.031 1.00 98.56 109 LEU A N 1
ATOM 857 C CA . LEU A 1 109 ? -6.406 -6.064 12.311 1.00 98.56 109 LEU A CA 1
ATOM 858 C C . LEU A 1 109 ? -7.384 -7.162 12.749 1.00 98.56 109 LEU A C 1
ATOM 860 O O . LEU A 1 109 ? -8.101 -6.981 13.730 1.00 98.56 109 LEU A O 1
ATOM 864 N N . ALA A 1 110 ? -7.410 -8.301 12.049 1.00 98.50 110 ALA A N 1
ATOM 865 C CA . ALA A 1 110 ? -8.273 -9.420 12.414 1.00 98.50 110 ALA A CA 1
ATOM 866 C C . ALA A 1 110 ? -7.958 -9.954 13.820 1.00 98.50 110 ALA A C 1
ATOM 868 O O . ALA A 1 110 ? -8.889 -10.217 14.577 1.00 98.50 110 ALA A O 1
ATOM 869 N N . ASN A 1 111 ? -6.677 -10.050 14.189 1.00 98.38 111 ASN A N 1
ATOM 870 C CA . ASN A 1 111 ? -6.260 -10.472 15.528 1.00 98.38 111 ASN A CA 1
ATOM 871 C C . ASN A 1 111 ? -6.699 -9.468 16.607 1.00 98.38 111 ASN A C 1
ATOM 873 O O . ASN A 1 111 ? -7.365 -9.863 17.559 1.00 98.38 111 ASN A O 1
ATOM 877 N N . CYS A 1 112 ? -6.425 -8.169 16.425 1.00 97.62 112 CYS A N 1
ATOM 878 C CA . CYS A 1 112 ? -6.840 -7.132 17.381 1.00 97.62 112 CYS A CA 1
ATOM 879 C C . CYS A 1 112 ? -8.366 -7.107 17.582 1.00 97.62 112 CYS A C 1
ATOM 881 O O . CYS A 1 112 ? -8.847 -6.880 18.689 1.00 97.62 112 CYS A O 1
ATOM 883 N N . LEU A 1 113 ? -9.142 -7.349 16.518 1.00 96.56 113 LEU A N 1
ATOM 884 C CA . LEU A 1 113 ? -10.602 -7.444 16.605 1.00 96.56 113 LEU A CA 1
ATOM 885 C C . LEU A 1 113 ? -11.076 -8.747 17.262 1.00 96.56 113 LEU A C 1
ATOM 887 O O . LEU A 1 113 ? -12.102 -8.736 17.938 1.00 96.56 113 LEU A O 1
ATOM 891 N N . TYR A 1 114 ? -10.366 -9.857 17.058 1.00 96.88 114 TYR A N 1
ATOM 892 C CA . TYR A 1 114 ? -10.683 -11.148 17.671 1.00 96.88 114 TYR A CA 1
ATOM 893 C C . TYR A 1 114 ? -10.470 -11.130 19.190 1.00 96.88 114 TYR A C 1
ATOM 895 O O . TYR A 1 114 ? -11.281 -11.685 19.928 1.00 96.88 114 TYR A O 1
ATOM 903 N N . ASP A 1 115 ? -9.431 -10.435 19.655 1.00 95.31 115 ASP A N 1
ATOM 904 C CA . ASP A 1 115 ? -9.087 -10.324 21.077 1.00 95.31 115 ASP A CA 1
ATOM 905 C C . ASP A 1 115 ? -9.995 -9.349 21.859 1.00 95.31 115 ASP A C 1
ATOM 907 O O . ASP A 1 115 ? -9.847 -9.177 23.074 1.00 95.31 115 ASP A O 1
ATOM 911 N N . LEU A 1 116 ? -10.977 -8.723 21.197 1.00 94.00 116 LEU A N 1
ATOM 912 C CA . LEU A 1 116 ? -11.965 -7.872 21.856 1.00 94.00 116 LEU A CA 1
ATOM 913 C C . LEU A 1 116 ? -12.829 -8.673 22.836 1.00 94.00 116 LEU A C 1
ATOM 915 O O . LEU A 1 116 ? -13.618 -9.536 22.460 1.00 94.00 116 LEU A O 1
ATOM 919 N N . THR A 1 117 ? -12.769 -8.293 24.111 1.00 89.06 117 THR A N 1
ATOM 920 C CA . THR A 1 117 ? -13.599 -8.886 25.170 1.00 89.06 117 THR A CA 1
ATOM 921 C C . THR A 1 117 ? -15.004 -8.280 25.244 1.00 89.06 117 THR A C 1
ATOM 923 O O . THR A 1 117 ? -15.919 -8.910 25.772 1.00 89.06 117 THR A O 1
ATOM 926 N N . ALA A 1 118 ? -15.199 -7.071 24.704 1.00 87.88 118 ALA A N 1
ATOM 927 C CA . ALA A 1 118 ? -16.488 -6.389 24.638 1.00 87.88 118 ALA A CA 1
ATOM 928 C C . ALA A 1 118 ? -16.593 -5.483 23.398 1.00 87.88 118 ALA A C 1
ATOM 930 O O . ALA A 1 118 ? -15.656 -4.769 23.045 1.00 87.88 118 ALA A O 1
ATOM 931 N N . LEU A 1 119 ? -17.772 -5.462 22.765 1.00 91.56 119 LEU A N 1
ATOM 932 C CA . LEU A 1 119 ? -18.073 -4.640 21.584 1.00 91.56 119 LEU A CA 1
ATOM 933 C C . LEU A 1 119 ? -18.554 -3.229 21.971 1.00 91.56 119 LEU A C 1
ATOM 935 O O . LEU A 1 119 ? -19.651 -2.812 21.598 1.00 91.56 119 LEU A O 1
ATOM 939 N N . THR A 1 120 ? -17.746 -2.497 22.738 1.00 95.75 120 THR A N 1
ATOM 940 C CA . THR A 1 120 ? -18.015 -1.090 23.083 1.00 95.75 120 THR A CA 1
ATOM 941 C C . THR A 1 120 ? -17.284 -0.134 22.133 1.00 95.75 120 THR A C 1
ATOM 943 O O . THR A 1 120 ? -16.277 -0.524 21.533 1.00 95.75 120 THR A O 1
ATOM 946 N N . PRO A 1 121 ? -17.744 1.123 21.972 1.00 95.19 121 PRO A N 1
ATOM 947 C CA . PRO A 1 121 ? -17.019 2.129 21.190 1.00 95.19 121 PRO A CA 1
ATOM 948 C C . PRO A 1 121 ? -15.565 2.316 21.644 1.00 95.19 121 PRO A C 1
ATOM 950 O O . PRO A 1 121 ? -14.665 2.427 20.808 1.00 95.19 121 PRO A O 1
ATOM 953 N N . GLU A 1 122 ? -15.323 2.293 22.954 1.00 94.44 122 GLU A N 1
ATOM 954 C CA . GLU A 1 122 ? -13.995 2.431 23.554 1.00 94.44 122 GLU A CA 1
ATOM 955 C C . GLU A 1 122 ? -13.129 1.201 23.269 1.00 94.44 122 GLU A C 1
ATOM 957 O O . GLU A 1 122 ? -11.967 1.350 22.898 1.00 94.44 122 GLU A O 1
ATOM 962 N N . GLY A 1 123 ? -13.703 -0.004 23.373 1.00 95.75 123 GLY A N 1
ATOM 963 C CA . GLY A 1 123 ? -13.012 -1.253 23.051 1.00 95.75 123 GLY A CA 1
ATOM 964 C C . GLY A 1 123 ? -12.600 -1.307 21.583 1.00 95.75 123 GLY A C 1
ATOM 965 O O . GLY A 1 123 ? -11.440 -1.570 21.278 1.00 95.75 123 GLY A O 1
ATOM 966 N N . ILE A 1 124 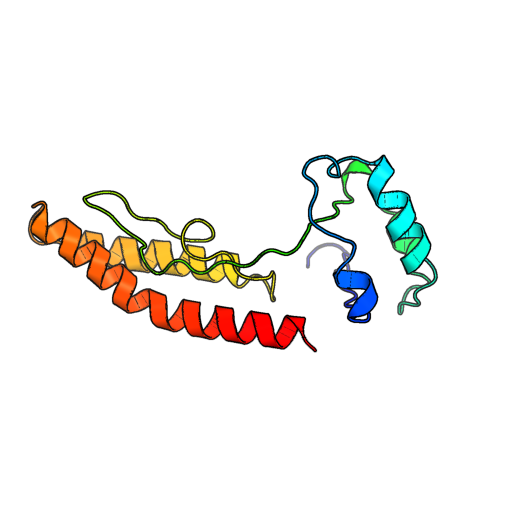? -13.515 -0.963 20.671 1.00 96.62 124 ILE A N 1
ATOM 967 C CA . ILE A 1 124 ? -13.220 -0.896 19.232 1.00 96.62 124 ILE A CA 1
ATOM 968 C C . ILE A 1 124 ? -12.119 0.132 18.960 1.00 96.62 124 ILE A C 1
ATOM 970 O O . ILE A 1 124 ? -11.157 -0.183 18.266 1.00 96.62 124 ILE A O 1
ATOM 974 N N . THR A 1 125 ? -12.221 1.337 19.529 1.00 96.06 125 THR A N 1
ATOM 975 C CA . THR A 1 125 ? -11.197 2.380 19.350 1.00 96.06 125 THR A CA 1
ATOM 976 C C . THR A 1 125 ? -9.830 1.908 19.846 1.00 96.06 125 THR A C 1
ATOM 978 O O . THR A 1 125 ? -8.828 2.126 19.167 1.00 96.06 125 THR A O 1
ATOM 981 N N . ALA A 1 126 ? -9.781 1.222 20.991 1.00 95.75 126 ALA A N 1
ATOM 982 C CA . ALA A 1 126 ? -8.547 0.663 21.533 1.00 95.75 126 ALA A CA 1
ATOM 983 C C . ALA A 1 126 ? -7.947 -0.421 20.623 1.00 95.75 126 ALA A C 1
ATOM 985 O O . ALA A 1 126 ? -6.752 -0.375 20.353 1.00 95.75 126 ALA A O 1
ATOM 986 N N . ALA A 1 127 ? -8.757 -1.342 20.087 1.00 97.81 127 ALA A N 1
ATOM 987 C CA . ALA A 1 127 ? -8.275 -2.373 19.163 1.00 97.81 127 ALA A CA 1
ATOM 988 C C . ALA A 1 127 ? -7.769 -1.791 17.832 1.00 97.81 127 ALA A C 1
ATOM 990 O O . ALA A 1 127 ? -6.749 -2.236 17.310 1.00 97.81 127 ALA A O 1
ATOM 991 N N . LEU A 1 128 ? -8.444 -0.774 17.282 1.00 98.12 128 LEU A N 1
ATOM 992 C CA . LEU A 1 128 ? -7.981 -0.097 16.063 1.00 98.12 128 LEU A CA 1
ATOM 993 C C . LEU A 1 128 ? -6.699 0.713 16.304 1.00 98.12 128 LEU A C 1
ATOM 995 O O . LEU A 1 128 ? -5.855 0.817 15.409 1.00 98.12 128 LEU A O 1
ATOM 999 N N . GLN A 1 129 ? -6.538 1.266 17.507 1.00 97.56 129 GLN A N 1
ATOM 1000 C CA . GLN A 1 129 ? -5.311 1.939 17.913 1.00 97.56 129 GLN A CA 1
ATOM 1001 C C . GLN A 1 129 ? -4.154 0.947 18.086 1.00 97.56 129 GLN A C 1
ATOM 1003 O O . GLN A 1 129 ? -3.089 1.188 17.527 1.00 97.56 129 GLN A O 1
ATOM 1008 N N . ASP A 1 130 ? -4.380 -0.187 18.751 1.00 97.75 130 ASP A N 1
ATOM 1009 C CA . ASP A 1 130 ? -3.389 -1.260 18.899 1.00 97.75 130 ASP A CA 1
ATOM 1010 C C . ASP A 1 130 ? -2.931 -1.807 17.535 1.00 97.75 130 ASP A C 1
ATOM 1012 O O . ASP A 1 130 ? -1.734 -1.886 17.256 1.00 97.75 130 ASP A O 1
ATOM 1016 N N . PHE A 1 131 ? -3.873 -2.050 16.617 1.00 98.56 131 PHE A N 1
ATOM 1017 C CA . PHE A 1 131 ? -3.565 -2.390 15.224 1.00 98.56 131 PHE A CA 1
ATOM 1018 C C . PHE A 1 131 ? -2.599 -1.378 14.580 1.00 98.56 131 PHE A C 1
ATOM 1020 O O . PHE A 1 131 ? -1.588 -1.765 13.983 1.00 98.56 131 PHE A O 1
ATOM 1027 N N . LYS A 1 132 ? -2.891 -0.076 14.702 1.00 98.25 132 LYS A N 1
ATOM 1028 C CA . LYS A 1 132 ? -2.044 0.983 14.142 1.00 98.25 132 LYS A CA 1
ATOM 1029 C C . LYS A 1 132 ? -0.667 0.994 14.805 1.00 98.25 132 LYS A C 1
ATOM 1031 O O . LYS A 1 132 ? 0.329 1.107 14.094 1.00 98.25 132 LYS A O 1
ATOM 1036 N N . ASP A 1 133 ? -0.598 0.876 16.125 1.00 98.19 133 ASP A N 1
ATOM 1037 C CA . ASP A 1 133 ? 0.661 0.929 16.874 1.00 98.19 133 ASP A CA 1
ATOM 1038 C C . ASP A 1 133 ? 1.584 -0.242 16.519 1.00 98.19 133 ASP A C 1
ATOM 1040 O O . ASP A 1 133 ? 2.797 -0.059 16.389 1.00 98.19 133 ASP A O 1
ATOM 1044 N N . GLN A 1 134 ? 1.012 -1.417 16.249 1.00 98.25 134 GLN A N 1
ATOM 1045 C CA . GLN A 1 134 ? 1.760 -2.562 15.737 1.00 98.25 134 GLN A CA 1
ATOM 1046 C C . GLN A 1 134 ? 2.238 -2.347 14.296 1.00 98.25 134 GLN A C 1
ATOM 1048 O O . GLN A 1 134 ? 3.363 -2.708 13.960 1.00 98.25 134 GLN A O 1
ATOM 1053 N N . ARG A 1 135 ? 1.409 -1.776 13.414 1.00 98.00 135 ARG A N 1
ATOM 1054 C CA . ARG A 1 135 ? 1.701 -1.712 11.969 1.00 98.00 135 ARG A CA 1
ATOM 1055 C C . ARG A 1 135 ? 2.513 -0.504 11.529 1.00 98.00 135 ARG A C 1
ATOM 1057 O O . ARG A 1 135 ? 3.415 -0.650 10.699 1.00 98.00 135 ARG A O 1
ATOM 1064 N N . TYR A 1 136 ? 2.206 0.674 12.060 1.00 98.00 136 TYR A N 1
ATOM 1065 C CA . TYR A 1 136 ? 2.744 1.946 11.584 1.00 98.00 136 TYR A CA 1
ATOM 1066 C C . TYR A 1 136 ? 4.282 1.983 11.554 1.00 98.00 136 TYR A C 1
ATOM 1068 O O . TYR A 1 136 ? 4.826 2.380 10.522 1.00 98.00 136 TYR A O 1
ATOM 1076 N N . PRO A 1 137 ? 5.022 1.515 12.585 1.00 97.19 137 PRO A N 1
ATOM 1077 C CA . PRO A 1 137 ? 6.486 1.548 12.559 1.00 97.19 137 PRO A CA 1
ATOM 1078 C C . PRO A 1 137 ? 7.098 0.711 11.426 1.00 97.19 137 PRO A C 1
ATOM 1080 O O . PRO A 1 137 ? 8.082 1.124 10.808 1.00 97.19 137 PRO A O 1
ATOM 1083 N N . HIS A 1 138 ? 6.510 -0.450 11.119 1.00 95.25 138 HIS A N 1
ATOM 1084 C CA . HIS A 1 138 ? 6.995 -1.331 10.054 1.00 95.25 138 HIS A CA 1
ATOM 1085 C C . HIS A 1 138 ? 6.765 -0.727 8.671 1.00 95.25 138 HIS A C 1
ATOM 1087 O O . HIS A 1 138 ? 7.679 -0.704 7.843 1.00 95.25 138 HIS A O 1
ATOM 1093 N N . VAL A 1 139 ? 5.563 -0.196 8.450 1.00 95.38 139 VAL A N 1
ATOM 1094 C CA . VAL A 1 139 ? 5.212 0.476 7.198 1.00 95.38 139 VAL A CA 1
ATOM 1095 C C . VAL A 1 139 ? 6.053 1.736 7.010 1.00 95.38 139 VAL A C 1
ATOM 1097 O O . VAL A 1 139 ? 6.583 1.954 5.925 1.00 95.38 139 VAL A O 1
ATOM 1100 N N . PHE A 1 140 ? 6.252 2.528 8.066 1.00 94.88 140 PHE A N 1
ATOM 1101 C CA . PHE A 1 140 ? 7.097 3.721 8.033 1.00 94.88 140 PHE A CA 1
ATOM 1102 C C . PHE A 1 140 ? 8.532 3.390 7.602 1.00 94.88 140 PHE A C 1
ATOM 1104 O O . PHE A 1 140 ? 9.074 4.028 6.699 1.00 94.88 140 PHE A O 1
ATOM 1111 N N . ALA A 1 141 ? 9.136 2.350 8.184 1.00 93.00 141 ALA A N 1
ATOM 1112 C CA . ALA A 1 141 ? 10.487 1.931 7.814 1.00 93.00 141 ALA A CA 1
ATOM 1113 C C . ALA A 1 141 ? 10.590 1.529 6.331 1.00 93.00 141 ALA A C 1
ATOM 1115 O O . ALA A 1 141 ? 11.573 1.850 5.660 1.00 93.00 141 ALA A O 1
ATOM 1116 N N . GLN A 1 142 ? 9.572 0.849 5.802 1.00 90.81 142 GLN A N 1
ATOM 1117 C CA . GLN A 1 142 ? 9.537 0.444 4.396 1.00 90.81 142 GLN A CA 1
ATOM 1118 C C . GLN A 1 142 ? 9.237 1.608 3.451 1.00 9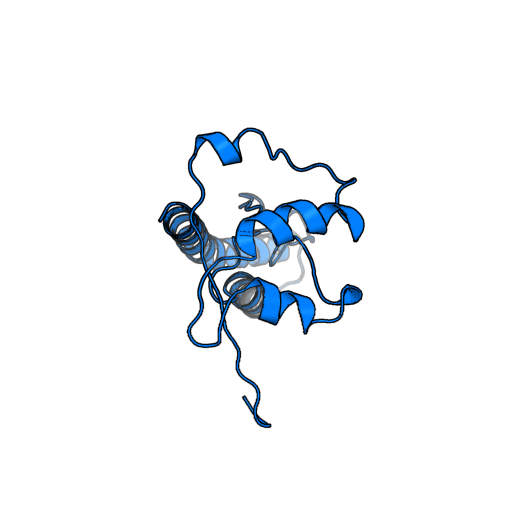0.81 142 GLN A C 1
ATOM 1120 O O . GLN A 1 142 ? 9.827 1.668 2.374 1.00 90.81 142 GLN A O 1
ATOM 1125 N N . TYR A 1 143 ? 8.386 2.548 3.855 1.00 90.75 143 TYR A N 1
ATOM 1126 C CA . TYR A 1 143 ? 8.138 3.789 3.129 1.00 90.75 143 TYR A CA 1
ATOM 1127 C C . TYR A 1 143 ? 9.434 4.591 2.957 1.00 90.75 143 TYR A C 1
ATOM 1129 O O . TYR A 1 143 ? 9.813 4.915 1.829 1.00 90.75 143 TYR A O 1
ATOM 1137 N N . GLU A 1 144 ? 10.191 4.785 4.037 1.00 89.62 144 GLU A N 1
ATOM 1138 C CA . GLU A 1 144 ? 11.492 5.465 3.998 1.00 89.62 144 GLU A CA 1
ATOM 1139 C C . GLU A 1 144 ? 12.527 4.710 3.149 1.00 89.62 144 GLU A C 1
ATOM 1141 O O . GLU A 1 144 ? 13.290 5.321 2.395 1.00 89.62 144 GLU A O 1
ATOM 1146 N N . ALA A 1 145 ? 12.551 3.375 3.225 1.00 84.69 145 ALA A N 1
ATOM 1147 C CA . ALA A 1 145 ? 13.411 2.562 2.368 1.00 84.69 145 ALA A CA 1
ATOM 1148 C C . ALA A 1 145 ? 13.028 2.690 0.884 1.00 84.69 145 ALA A C 1
ATOM 1150 O O . ALA A 1 145 ? 13.907 2.802 0.028 1.00 84.69 145 ALA A O 1
ATOM 1151 N N . SER A 1 146 ? 11.728 2.727 0.575 1.00 79.88 146 SER A N 1
ATOM 1152 C CA . SER A 1 146 ? 11.231 2.838 -0.800 1.00 79.88 146 SER A CA 1
ATOM 1153 C C . SER A 1 146 ? 11.647 4.160 -1.454 1.00 79.88 146 SER A C 1
ATOM 1155 O O . SER A 1 146 ? 12.106 4.160 -2.595 1.00 79.88 146 SER A O 1
ATOM 1157 N N . LYS A 1 147 ? 11.631 5.264 -0.694 1.00 74.94 147 LYS A N 1
ATOM 1158 C CA . LYS A 1 147 ? 12.111 6.576 -1.150 1.00 74.94 147 LYS A CA 1
ATOM 1159 C C . LYS A 1 147 ? 13.600 6.611 -1.454 1.00 74.94 147 LYS A C 1
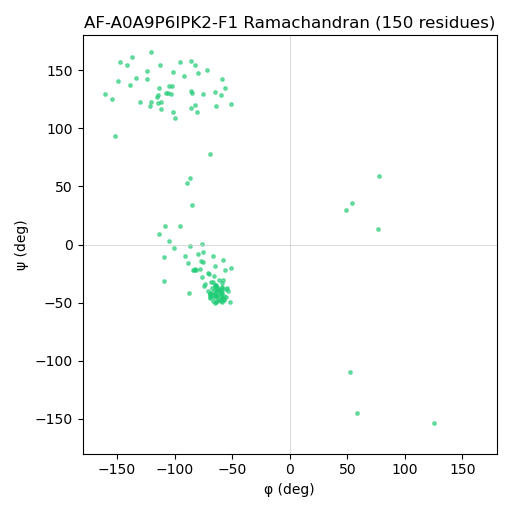ATOM 1161 O O . LYS A 1 147 ? 14.019 7.322 -2.363 1.00 74.94 147 LYS A O 1
ATOM 1166 N N . LYS A 1 148 ? 14.413 5.875 -0.693 1.00 70.44 148 LYS A N 1
ATOM 1167 C CA . LYS A 1 148 ? 15.856 5.779 -0.958 1.00 70.44 148 LYS A CA 1
ATOM 1168 C C . LYS A 1 148 ? 16.118 5.001 -2.241 1.00 70.44 148 LYS A C 1
ATOM 1170 O O . LYS A 1 148 ? 16.900 5.463 -3.058 1.00 70.44 148 LYS A O 1
ATOM 1175 N N . ASN A 1 149 ? 15.413 3.889 -2.444 1.00 65.75 149 ASN A N 1
ATOM 1176 C CA . ASN A 1 149 ? 15.544 3.075 -3.653 1.00 65.75 149 ASN A CA 1
ATOM 1177 C C . ASN A 1 149 ? 15.066 3.797 -4.918 1.00 65.75 149 ASN A C 1
ATOM 1179 O O . ASN A 1 149 ? 15.563 3.496 -5.988 1.00 65.75 149 ASN A O 1
ATOM 1183 N N . ALA A 1 150 ? 14.129 4.741 -4.807 1.00 63.00 150 ALA A N 1
ATOM 1184 C CA . ALA A 1 150 ? 13.692 5.559 -5.939 1.00 63.00 150 ALA A CA 1
ATOM 1185 C C . ALA A 1 150 ? 14.674 6.688 -6.308 1.00 63.00 150 ALA A C 1
ATOM 1187 O O . ALA A 1 150 ? 14.541 7.300 -7.363 1.00 63.00 150 ALA A O 1
ATOM 1188 N N . LYS A 1 151 ? 15.642 6.994 -5.432 1.00 56.69 151 LYS A N 1
ATOM 1189 C CA . LYS A 1 151 ? 16.683 8.013 -5.651 1.00 56.69 151 LYS A CA 1
ATOM 1190 C C . LYS A 1 151 ? 18.030 7.425 -6.090 1.00 56.69 151 LYS A C 1
ATOM 1192 O O . LYS A 1 151 ? 18.959 8.197 -6.318 1.00 56.69 151 LYS A O 1
ATOM 1197 N N . ILE A 1 152 ? 18.146 6.101 -6.168 1.00 42.50 152 ILE A N 1
ATOM 1198 C CA . ILE A 1 152 ? 19.332 5.353 -6.620 1.00 42.50 152 ILE A CA 1
ATOM 1199 C C . ILE A 1 152 ? 18.998 4.723 -7.969 1.00 42.50 152 ILE A C 1
ATOM 1201 O O . ILE A 1 152 ? 19.916 4.635 -8.805 1.00 42.50 152 ILE A O 1
#

Solvent-accessible surface area (backbone atoms only — not comparable to full-atom values): 9545 Å² total; per-residue (Å²): 121,85,81,96,58,84,87,84,84,85,87,80,84,76,60,76,79,68,60,72,77,67,66,92,55,92,84,62,85,46,80,79,64,47,53,64,60,48,62,72,48,21,76,43,80,50,102,88,45,41,43,37,63,58,53,74,73,44,64,72,95,77,64,79,90,76,87,87,63,69,45,77,58,94,72,45,64,57,79,96,44,75,48,59,28,65,79,27,39,28,45,51,91,53,94,57,47,44,61,53,47,28,53,50,42,54,53,47,42,51,49,37,60,66,69,53,90,52,97,43,75,66,47,47,40,49,30,57,47,51,33,44,67,69,44,48,64,59,52,50,54,50,46,58,49,41,58,52,62,75,75,103

Mean predicted aligned error: 8.48 Å

Nearest PDB structures (foldseek):
  5x6r-assembly2_B  TM=8.818E-01  e=8.091E-02  Saccharomyces cerevisiae S288C
  4j36-assembly1_A  TM=6.131E-01  e=1.356E-02  Saccharomyces cerevisiae S288C
  4j34-assembly1_A  TM=6.144E-01  e=1.642E-02  Saccharomyces cerevisiae S288C
  4j31-assembly1_A  TM=6.078E-01  e=2.408E-02  Saccharomyces cerevisiae S288C
  6lkd-assembly1_A  TM=6.891E-01  e=1.531E-01  Rattus norve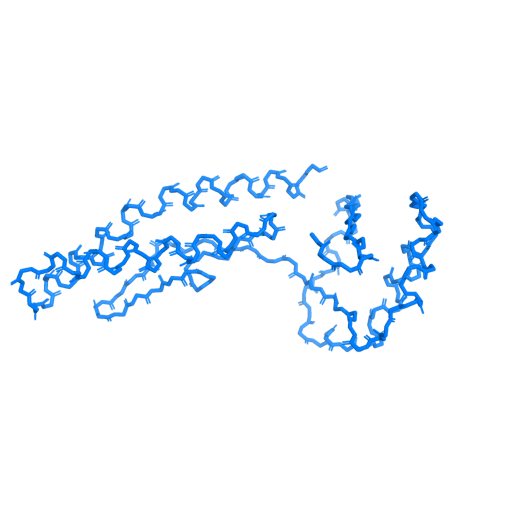gicus

Sequence (152 aa):
MPRNRICWSVNIQLDAKTSEDEAFRNSEWTSDTNQALINEISAFKTPYGDLGRLISATDEDRISRVYLEDKLFETWHHNRTVLIGDAAHKLLPSAGQGAVNAMQDAVILANCLYDLTALTPEGITAALQDFKDQRYPHVFAQYEASKKNAKI

InterPro domains:
  IPR002938 FAD-binding domain [PF01494] (58-138)
  IPR036188 FAD/NAD(P)-binding domain superfamily [G3DSA:3.50.50.60] (2-152)
  IPR036188 FAD/NAD(P)-binding domain superfamily [SSF51905] (70-150)
  IPR050562 FAD-dependent monooxygenase, fungal [PTHR47356] (5-150)

Foldseek 3Di:
DPDPDDDDDDDDQDDPVVVVPPPDDPVCFDLVNCVVVCVVQQQPQDPVGGPNVVVVVDDSVPDTDDDFDWDAAPDADDQQDGHAQCRHTRAGPDVCVSVVRRVVLVVQLVVLVVPQPDDDSVSSVVSRVVSCVVRVVVSVVRRVVRVVVSVD